Protein AF-A0A9Q0LL13-F1 (afdb_monomer_lite)

Sequence (136 aa):
MKNETEGGVIILKLASSVSDGIPFKLITSYKDTKGQEFVDSQTINFLDILEKNDENDHFQDLMARKGILLIRYVSFVHQILDKETVDEESKTKIRQFKEYFLKEMKEIGDESLDREIVMLDKFLKAFSQKNFFSNF

Radius of gyration: 19.7 Å; chains: 1; bounding box: 52×34×58 Å

Foldseek 3Di:
DDPPPPDDDDDDDDDPVVQPQDWDKDKDWDADPVRDIDIDIDIDGVVVVVVPPPPPPPDPDLVSLVVVLVVVLVVLVVVLVVDPAQDPVNLVVLVVNLVVSVVSCVVSVDPVCVVSSVVSVVVNVVNVPVVVPPPD

Structure (mmCIF, N/CA/C/O backbone):
data_AF-A0A9Q0LL13-F1
#
_entry.id   AF-A0A9Q0LL13-F1
#
loop_
_atom_site.group_PDB
_atom_site.id
_atom_site.type_symbol
_atom_site.label_atom_id
_atom_site.label_alt_id
_atom_site.label_comp_id
_atom_site.label_asym_id
_atom_site.label_entity_id
_atom_site.label_seq_id
_atom_site.pdbx_PDB_ins_code
_atom_site.Cartn_x
_atom_site.Cartn_y
_atom_site.Cartn_z
_atom_site.occupancy
_atom_site.B_iso_or_equiv
_atom_site.auth_seq_id
_atom_site.auth_comp_id
_atom_site.auth_asym_id
_atom_site.auth_atom_id
_atom_site.pdbx_PDB_model_num
ATOM 1 N N . MET A 1 1 ? 0.382 18.199 -24.192 1.00 32.62 1 MET A N 1
ATOM 2 C CA . MET A 1 1 ? -0.114 16.808 -24.257 1.00 32.62 1 MET A CA 1
ATOM 3 C C . MET A 1 1 ? 0.422 16.095 -23.031 1.00 32.62 1 MET A C 1
ATOM 5 O O . MET A 1 1 ? 1.627 16.123 -22.824 1.00 32.62 1 MET A O 1
ATOM 9 N N . LYS A 1 2 ? -0.462 15.594 -22.164 1.00 37.66 2 LYS A N 1
ATOM 10 C CA . LYS A 1 2 ? -0.094 14.848 -20.956 1.00 37.66 2 LYS A CA 1
ATOM 11 C C . LYS A 1 2 ? 0.316 13.441 -21.405 1.00 37.66 2 LYS A C 1
ATOM 13 O O . LYS A 1 2 ? -0.545 12.659 -21.786 1.00 37.66 2 LYS A O 1
ATOM 18 N N . ASN A 1 3 ? 1.618 13.163 -21.442 1.00 42.00 3 ASN A N 1
ATOM 19 C CA . ASN A 1 3 ? 2.128 11.797 -21.566 1.00 42.00 3 ASN A CA 1
ATOM 20 C C . ASN A 1 3 ? 1.956 11.129 -20.200 1.00 42.00 3 ASN A C 1
ATOM 22 O O . ASN A 1 3 ? 2.894 11.073 -19.409 1.00 42.00 3 ASN A O 1
ATOM 26 N N . GLU A 1 4 ? 0.734 10.721 -19.878 1.00 45.03 4 GLU A N 1
ATOM 27 C CA . GLU A 1 4 ? 0.503 9.844 -18.736 1.00 45.03 4 GLU A CA 1
ATOM 28 C C . GLU A 1 4 ? 0.896 8.436 -19.187 1.00 45.03 4 GLU A C 1
ATOM 30 O O . GLU A 1 4 ? 0.231 7.823 -20.017 1.00 45.03 4 GLU A O 1
ATOM 35 N N . THR A 1 5 ? 2.051 7.960 -18.725 1.00 50.97 5 THR A N 1
ATOM 36 C CA . THR A 1 5 ? 2.449 6.565 -18.910 1.00 50.97 5 THR A CA 1
ATOM 37 C C . THR A 1 5 ? 1.455 5.698 -18.140 1.00 50.97 5 THR A C 1
ATOM 39 O O . THR A 1 5 ? 1.461 5.698 -16.910 1.00 50.97 5 THR A O 1
ATOM 42 N N . GLU A 1 6 ? 0.594 4.966 -18.846 1.00 54.69 6 GLU A N 1
ATOM 43 C CA . GLU A 1 6 ? -0.245 3.922 -18.251 1.00 54.69 6 GLU A CA 1
ATOM 44 C C . GLU A 1 6 ? 0.655 2.732 -17.884 1.00 54.69 6 GLU A C 1
ATOM 46 O O . GLU A 1 6 ? 0.904 1.829 -18.680 1.00 54.69 6 GLU A O 1
ATOM 51 N N . GLY A 1 7 ? 1.242 2.790 -16.689 1.00 64.44 7 GLY A N 1
ATOM 52 C CA . GLY A 1 7 ? 2.103 1.742 -16.150 1.00 64.44 7 GLY A CA 1
ATOM 53 C C . GLY A 1 7 ? 1.322 0.740 -15.299 1.00 64.44 7 GLY A C 1
ATOM 54 O O . GLY A 1 7 ? 0.453 1.120 -14.516 1.00 64.44 7 GLY A O 1
ATOM 55 N N . GLY A 1 8 ? 1.653 -0.545 -15.422 1.00 68.06 8 GLY A N 1
ATOM 56 C CA . GLY A 1 8 ? 1.239 -1.591 -14.484 1.00 68.06 8 GLY A CA 1
ATOM 57 C C . GLY A 1 8 ? 2.350 -1.891 -13.476 1.00 68.06 8 GLY A C 1
ATOM 58 O O . GLY A 1 8 ? 3.528 -1.792 -13.808 1.00 68.06 8 GLY A O 1
ATOM 59 N N . VAL A 1 9 ? 1.990 -2.279 -12.251 1.00 75.38 9 VAL A N 1
ATOM 60 C CA . VAL A 1 9 ? 2.956 -2.698 -11.221 1.00 75.38 9 VAL A CA 1
ATOM 61 C C . VAL A 1 9 ? 2.910 -4.215 -11.079 1.00 75.38 9 VAL A C 1
ATOM 63 O O . VAL A 1 9 ? 1.845 -4.788 -10.854 1.00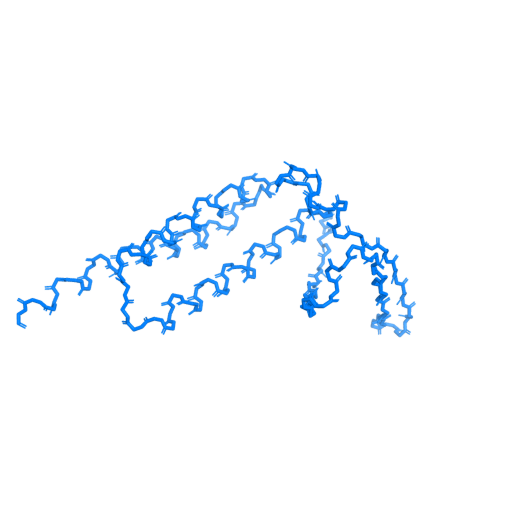 75.38 9 VAL A O 1
ATOM 66 N N . ILE A 1 10 ? 4.071 -4.865 -11.171 1.00 75.81 10 ILE A N 1
ATOM 67 C CA . ILE A 1 10 ? 4.235 -6.288 -10.855 1.00 75.81 10 ILE A CA 1
ATOM 68 C C . ILE A 1 10 ? 4.948 -6.385 -9.509 1.00 75.81 10 ILE A C 1
ATOM 70 O O . ILE A 1 10 ? 6.064 -5.895 -9.358 1.00 75.81 10 ILE A O 1
ATOM 74 N N . ILE A 1 11 ? 4.313 -7.034 -8.531 1.00 77.00 11 ILE A N 1
ATOM 75 C CA . ILE A 1 11 ? 4.932 -7.317 -7.232 1.00 77.00 11 ILE A CA 1
ATOM 76 C C . ILE A 1 11 ? 5.403 -8.760 -7.201 1.00 77.00 11 ILE A C 1
ATOM 78 O O . ILE A 1 11 ? 4.624 -9.689 -7.410 1.00 77.00 11 ILE A O 1
ATOM 82 N N . LEU A 1 12 ? 6.673 -8.938 -6.855 1.00 77.50 12 LEU A N 1
ATOM 83 C CA . LEU A 1 12 ? 7.281 -10.241 -6.635 1.00 77.50 12 LEU A CA 1
ATOM 84 C C . LEU A 1 12 ? 7.547 -10.420 -5.140 1.00 77.50 12 LEU A C 1
ATOM 86 O O . LEU A 1 12 ? 8.249 -9.621 -4.522 1.00 77.50 12 LEU A O 1
ATOM 90 N N . LYS A 1 13 ? 6.988 -11.480 -4.550 1.00 76.56 13 LYS A N 1
ATOM 91 C CA . LYS A 1 13 ? 7.293 -11.885 -3.174 1.00 76.56 13 LYS A CA 1
ATOM 92 C C . LYS A 1 13 ? 8.412 -12.920 -3.202 1.00 76.56 13 LYS A C 1
ATOM 94 O O . LYS A 1 13 ? 8.221 -14.016 -3.723 1.00 76.56 13 LYS A O 1
ATOM 99 N N . LEU A 1 14 ? 9.560 -12.578 -2.629 1.00 73.69 14 LEU A N 1
ATOM 100 C CA . LEU A 1 14 ? 10.708 -13.479 -2.536 1.00 73.69 14 LEU A CA 1
ATOM 101 C C . LEU A 1 14 ? 10.642 -14.314 -1.250 1.00 73.69 14 LEU A C 1
ATOM 103 O O . LEU A 1 14 ? 10.113 -13.869 -0.229 1.00 73.69 14 LEU A O 1
ATOM 107 N N . ALA A 1 15 ? 11.159 -15.543 -1.304 1.00 72.94 15 ALA A N 1
ATOM 108 C CA . ALA A 1 15 ? 11.293 -16.392 -0.124 1.00 72.94 15 ALA A CA 1
ATOM 109 C C . ALA A 1 15 ? 12.391 -15.850 0.807 1.00 72.94 15 ALA A C 1
ATOM 111 O O . ALA A 1 15 ? 13.411 -15.343 0.345 1.00 72.94 15 ALA A O 1
ATOM 112 N N . SER A 1 16 ? 12.201 -15.993 2.122 1.00 60.09 16 SER A N 1
ATOM 113 C CA . SER A 1 16 ? 13.105 -15.425 3.137 1.00 60.09 16 SER A CA 1
ATOM 114 C C . SER A 1 16 ? 14.535 -15.971 3.079 1.00 60.09 16 SER A C 1
ATOM 116 O O . SER A 1 16 ? 15.430 -15.341 3.616 1.00 60.09 16 SER A O 1
ATOM 118 N N . SER A 1 17 ? 14.773 -17.107 2.420 1.00 59.12 17 SER A N 1
ATOM 119 C CA . SER A 1 17 ? 16.104 -17.710 2.262 1.00 59.12 17 SER A CA 1
ATOM 120 C C . SER A 1 17 ? 17.036 -16.940 1.315 1.00 59.12 17 SER A C 1
ATOM 122 O O . SER A 1 17 ? 18.160 -17.366 1.091 1.00 59.12 17 SER A O 1
ATOM 124 N N . VAL A 1 18 ? 16.577 -15.834 0.722 1.00 56.84 18 VAL A N 1
ATOM 125 C CA . VAL A 1 18 ? 17.389 -14.937 -0.124 1.00 56.84 18 VAL A CA 1
ATOM 126 C C . VAL A 1 18 ? 18.129 -13.879 0.731 1.00 56.84 18 VAL A C 1
ATOM 128 O O . VAL A 1 18 ? 18.839 -13.034 0.200 1.00 56.84 18 VAL A O 1
ATOM 131 N N . SER A 1 19 ? 17.992 -13.913 2.065 1.00 55.06 19 SER A N 1
ATOM 132 C CA . SER A 1 19 ? 18.472 -12.871 2.989 1.00 55.06 19 SER A CA 1
ATOM 133 C C . SER A 1 19 ? 19.946 -12.945 3.410 1.00 55.06 19 SER A C 1
ATOM 135 O O . SER A 1 19 ? 20.354 -12.139 4.241 1.00 55.06 19 SER A O 1
ATOM 137 N N . ASP A 1 20 ? 20.764 -13.852 2.871 1.00 59.75 20 ASP A N 1
ATOM 138 C CA . ASP A 1 20 ? 22.152 -14.062 3.341 1.00 59.75 20 ASP A CA 1
ATOM 139 C C . ASP A 1 20 ? 23.150 -12.980 2.862 1.00 59.75 20 ASP A C 1
ATOM 141 O O . ASP A 1 20 ? 24.347 -13.224 2.733 1.00 59.75 20 ASP A O 1
ATOM 145 N N . GLY A 1 21 ? 22.668 -11.774 2.548 1.00 62.66 21 GLY A N 1
ATOM 146 C CA . GLY A 1 21 ? 23.480 -10.681 2.001 1.00 62.66 21 GLY A CA 1
ATOM 147 C C . GLY A 1 21 ? 24.048 -10.951 0.608 1.00 62.66 21 GLY A C 1
ATOM 148 O O . GLY A 1 21 ? 24.920 -10.226 0.134 1.00 62.66 21 GLY A O 1
ATOM 149 N N . ILE A 1 22 ? 23.547 -11.988 -0.066 1.00 70.50 22 ILE A N 1
ATOM 150 C CA . ILE A 1 22 ? 23.916 -12.304 -1.440 1.00 70.50 22 ILE A CA 1
ATOM 151 C C . ILE A 1 22 ? 23.093 -11.398 -2.367 1.00 70.50 22 ILE A C 1
ATOM 153 O O . ILE A 1 22 ? 21.860 -11.438 -2.313 1.00 70.50 22 ILE A O 1
ATOM 157 N N . PRO A 1 23 ? 23.733 -10.592 -3.235 1.00 76.12 23 PRO A N 1
ATOM 158 C CA . PRO A 1 23 ? 23.007 -9.793 -4.209 1.00 76.12 23 PRO A CA 1
ATOM 159 C C . PRO A 1 23 ? 22.250 -10.708 -5.176 1.00 76.12 23 PRO A C 1
ATOM 161 O O . PRO A 1 23 ? 22.801 -11.687 -5.683 1.00 76.12 23 PRO A O 1
ATOM 164 N N . PHE A 1 24 ? 20.995 -10.379 -5.471 1.00 79.25 24 PHE A N 1
ATOM 165 C CA . PHE A 1 24 ? 20.182 -11.118 -6.433 1.00 79.25 24 PHE A CA 1
ATOM 166 C C . PHE A 1 24 ? 19.948 -10.279 -7.688 1.00 79.25 24 PHE A C 1
ATOM 168 O O . PHE A 1 24 ? 19.795 -9.060 -7.633 1.00 79.25 24 PHE A O 1
ATOM 175 N N . LYS A 1 25 ? 19.936 -10.941 -8.847 1.00 84.06 25 LYS A N 1
ATOM 176 C CA . LYS A 1 25 ? 19.702 -10.306 -10.145 1.00 84.06 25 LYS A CA 1
ATOM 177 C C . LYS A 1 25 ? 18.252 -10.520 -10.558 1.00 84.06 25 LYS A C 1
ATOM 179 O O . LYS A 1 25 ? 17.849 -11.647 -10.838 1.00 84.06 25 LYS A O 1
ATOM 184 N N . LEU A 1 26 ? 17.483 -9.441 -10.614 1.00 85.00 26 LEU A N 1
ATOM 185 C CA . LEU A 1 26 ? 16.170 -9.429 -11.235 1.00 85.00 26 LEU A CA 1
ATOM 186 C C . LEU A 1 26 ? 16.345 -9.272 -12.749 1.00 85.00 26 LEU A C 1
ATOM 188 O O . LEU A 1 26 ? 17.115 -8.430 -13.211 1.00 85.00 26 LEU A O 1
ATOM 192 N N . ILE A 1 27 ? 15.657 -10.108 -13.521 1.00 88.38 27 ILE A N 1
ATOM 193 C CA . ILE A 1 27 ? 15.599 -10.022 -14.982 1.00 88.38 27 ILE A CA 1
ATOM 194 C C . ILE A 1 27 ? 14.122 -10.030 -15.351 1.00 88.38 27 ILE A C 1
ATOM 196 O O . ILE A 1 27 ? 13.393 -10.939 -14.952 1.00 88.38 27 ILE A O 1
ATOM 200 N N . THR A 1 28 ? 13.682 -9.027 -16.098 1.00 85.75 28 THR A N 1
ATOM 201 C CA . THR A 1 28 ? 12.329 -8.967 -16.647 1.00 85.75 28 THR A CA 1
ATOM 202 C C . THR A 1 28 ? 12.404 -9.057 -18.164 1.00 85.75 28 THR A C 1
ATOM 204 O O . THR A 1 28 ? 13.301 -8.493 -18.784 1.00 85.75 28 THR A O 1
ATOM 207 N N . SER A 1 29 ? 11.480 -9.801 -18.768 1.00 90.94 29 SER A N 1
ATOM 208 C CA . SER A 1 29 ? 11.347 -9.895 -20.222 1.00 90.94 29 SER A CA 1
ATOM 209 C C . SER A 1 29 ? 9.877 -9.851 -20.605 1.00 90.94 29 SER A C 1
ATOM 211 O O . SER A 1 29 ? 9.086 -10.619 -20.053 1.00 90.94 29 SER A O 1
ATOM 213 N N . TYR A 1 30 ? 9.502 -8.986 -21.541 1.00 86.69 30 TYR A N 1
ATOM 214 C CA . TYR A 1 30 ? 8.114 -8.838 -21.979 1.00 86.69 30 TYR A CA 1
ATOM 215 C C . TYR A 1 30 ? 8.019 -8.515 -23.471 1.00 86.69 30 TYR A C 1
ATOM 217 O O . TYR A 1 30 ? 8.989 -8.086 -24.091 1.00 86.69 30 TYR A O 1
ATOM 225 N N . LYS A 1 31 ? 6.837 -8.754 -24.050 1.00 92.06 31 LYS A N 1
ATOM 226 C CA . LYS A 1 31 ? 6.499 -8.388 -25.430 1.00 92.06 31 LYS A CA 1
ATOM 227 C C . LYS A 1 31 ? 5.491 -7.258 -25.425 1.00 92.06 31 LYS A C 1
ATOM 229 O O . LYS A 1 31 ? 4.526 -7.315 -24.665 1.00 92.06 31 LYS A O 1
ATOM 234 N N . ASP A 1 32 ? 5.695 -6.266 -26.279 1.00 88.81 32 ASP A N 1
ATOM 235 C CA . ASP A 1 32 ? 4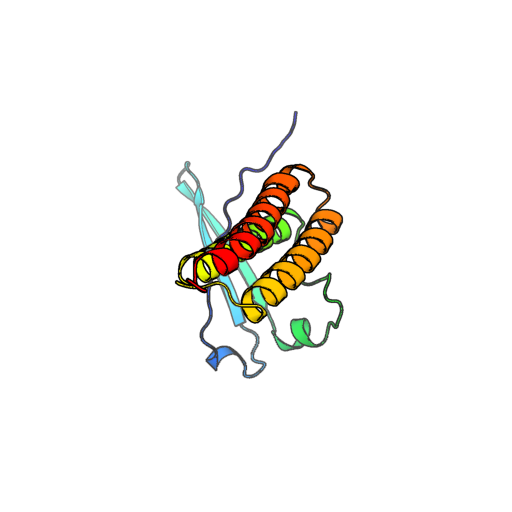.667 -5.262 -26.526 1.00 88.81 32 ASP A CA 1
ATOM 236 C C . ASP A 1 32 ? 3.551 -5.802 -27.441 1.00 88.81 32 ASP A C 1
ATOM 238 O O . ASP A 1 32 ? 3.581 -6.937 -27.929 1.00 88.81 32 ASP A O 1
ATOM 242 N N . THR A 1 33 ? 2.548 -4.965 -27.704 1.00 87.50 33 THR A N 1
ATOM 243 C CA . THR A 1 33 ? 1.415 -5.300 -28.581 1.00 87.50 33 THR A CA 1
ATOM 244 C C . THR A 1 33 ? 1.807 -5.503 -30.046 1.00 87.50 33 THR A C 1
ATOM 246 O O . THR A 1 33 ? 1.021 -6.054 -30.815 1.00 87.50 33 THR A O 1
ATOM 249 N N . LYS A 1 34 ? 3.015 -5.087 -30.444 1.00 93.31 34 LYS A N 1
ATOM 250 C CA . LYS A 1 34 ? 3.591 -5.290 -31.780 1.00 93.31 34 LYS A CA 1
ATOM 251 C C . LYS A 1 34 ? 4.475 -6.540 -31.840 1.00 93.31 34 LYS A C 1
ATOM 253 O O . LYS A 1 34 ? 5.021 -6.843 -32.898 1.00 93.31 34 LYS A O 1
ATOM 258 N N . GLY A 1 35 ? 4.601 -7.274 -30.732 1.00 91.31 35 GLY A N 1
ATOM 259 C CA . GLY A 1 35 ? 5.437 -8.464 -30.616 1.00 91.31 35 GLY A CA 1
ATOM 260 C C . GLY A 1 35 ? 6.926 -8.167 -30.429 1.00 91.31 35 GLY A C 1
ATOM 261 O O . GLY A 1 35 ? 7.724 -9.102 -30.490 1.00 91.31 35 GLY A O 1
ATOM 262 N N . GLN A 1 36 ? 7.312 -6.907 -30.200 1.00 92.06 36 GLN A N 1
ATOM 263 C CA . GLN A 1 36 ? 8.690 -6.532 -29.905 1.00 92.06 36 GLN A CA 1
ATOM 264 C C . GLN A 1 36 ? 9.061 -6.983 -28.491 1.00 92.06 36 GLN A C 1
ATOM 266 O O . GLN A 1 36 ? 8.342 -6.696 -27.535 1.00 92.06 36 GLN A O 1
ATOM 271 N N . GLU A 1 37 ? 10.186 -7.687 -28.363 1.00 93.44 37 GLU A N 1
ATOM 272 C CA . GLU A 1 37 ? 10.724 -8.132 -27.077 1.00 93.44 37 GLU A CA 1
ATOM 273 C C . GLU A 1 37 ? 11.556 -7.037 -26.406 1.00 93.44 37 GLU A C 1
ATOM 275 O O . GLU A 1 37 ? 12.391 -6.387 -27.037 1.00 93.44 37 GLU A O 1
ATOM 280 N N . PHE A 1 38 ? 11.351 -6.893 -25.102 1.00 90.06 38 PHE A N 1
ATOM 281 C CA . PHE A 1 38 ? 12.109 -6.028 -24.212 1.00 90.06 38 PHE A 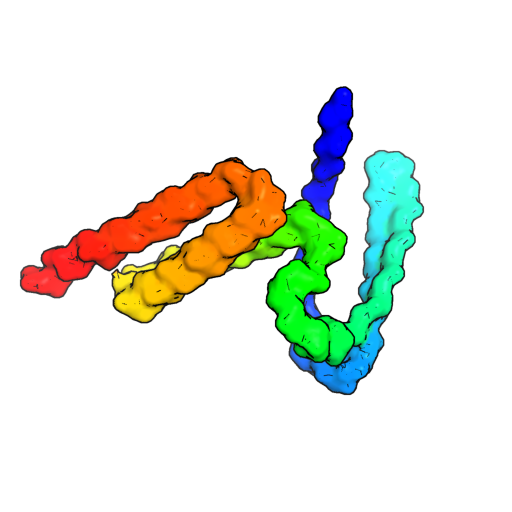CA 1
ATOM 282 C C . PHE A 1 38 ? 12.660 -6.863 -23.067 1.00 90.06 38 PHE A C 1
ATOM 284 O O . PHE A 1 38 ? 11.980 -7.760 -22.564 1.00 90.06 38 PHE A O 1
ATOM 291 N N . VAL A 1 39 ? 13.889 -6.558 -22.656 1.00 91.94 39 VAL A N 1
ATOM 292 C CA . VAL A 1 39 ? 14.549 -7.188 -21.513 1.00 91.94 39 VAL A CA 1
ATOM 293 C C . VAL A 1 39 ? 15.188 -6.099 -20.668 1.00 91.94 39 VAL A C 1
ATOM 295 O O . VAL A 1 39 ? 15.881 -5.237 -21.204 1.00 91.94 39 VAL A O 1
ATOM 298 N N . ASP A 1 40 ? 14.976 -6.171 -19.361 1.00 88.50 40 ASP A N 1
ATOM 299 C CA . ASP A 1 40 ? 15.638 -5.318 -18.381 1.00 88.50 40 ASP A CA 1
ATOM 300 C C . ASP A 1 40 ? 16.213 -6.163 -17.242 1.00 88.50 40 ASP A C 1
ATOM 302 O O . ASP A 1 40 ? 15.721 -7.257 -16.943 1.00 88.50 40 ASP A O 1
ATOM 306 N N . SER A 1 41 ? 17.286 -5.684 -16.617 1.00 88.75 41 SER A N 1
ATOM 307 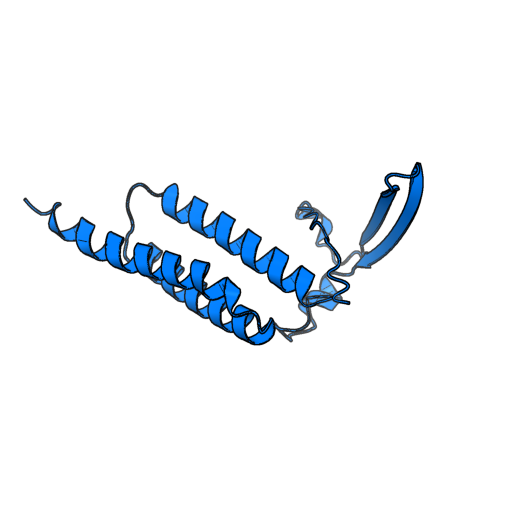C CA . SER A 1 41 ? 17.887 -6.385 -15.494 1.00 88.75 41 SER A CA 1
ATOM 308 C C . SER A 1 41 ? 18.542 -5.460 -14.485 1.00 88.75 41 SER A C 1
ATOM 310 O O . SER A 1 41 ? 19.323 -4.579 -14.834 1.00 88.75 41 SER A O 1
ATOM 312 N N . GLN A 1 42 ? 18.301 -5.761 -13.211 1.00 85.62 42 GLN A N 1
ATOM 313 C CA . GLN A 1 42 ? 18.839 -5.029 -12.079 1.00 85.62 42 GLN A CA 1
ATOM 314 C C . GLN A 1 42 ? 19.412 -6.000 -11.048 1.00 85.62 42 GLN A C 1
ATOM 316 O O . GLN A 1 42 ? 18.785 -7.004 -10.712 1.00 85.62 42 GLN A O 1
ATOM 321 N N . THR A 1 43 ? 20.599 -5.701 -10.526 1.00 84.25 43 THR A N 1
ATOM 322 C CA . THR A 1 43 ? 21.168 -6.415 -9.377 1.00 84.25 43 THR A CA 1
ATOM 323 C C . THR A 1 43 ? 20.845 -5.638 -8.111 1.00 84.25 43 THR A C 1
ATOM 325 O O . THR A 1 43 ? 21.111 -4.441 -8.040 1.00 84.25 43 THR A O 1
ATOM 328 N N . ILE A 1 44 ? 20.274 -6.318 -7.122 1.00 78.44 44 ILE A N 1
ATOM 329 C CA . ILE A 1 44 ? 19.815 -5.729 -5.869 1.00 78.44 44 ILE A CA 1
ATOM 330 C C . ILE A 1 44 ? 20.537 -6.419 -4.714 1.00 78.44 44 ILE A C 1
ATOM 332 O O . ILE A 1 44 ? 20.564 -7.647 -4.632 1.00 78.44 44 ILE A O 1
ATOM 336 N N . ASN A 1 45 ? 21.102 -5.623 -3.810 1.00 76.56 45 ASN A N 1
ATOM 337 C CA . ASN A 1 45 ? 21.664 -6.088 -2.550 1.00 76.56 45 ASN A CA 1
ATOM 338 C C . ASN A 1 45 ? 20.798 -5.572 -1.395 1.00 76.56 45 ASN A C 1
ATOM 340 O O . ASN A 1 45 ? 20.618 -4.366 -1.241 1.00 76.56 45 ASN A O 1
ATOM 344 N N . PHE A 1 46 ? 20.252 -6.483 -0.587 1.00 72.19 46 PHE A N 1
ATOM 345 C CA . PHE A 1 46 ? 19.406 -6.105 0.544 1.00 72.19 46 PHE A CA 1
ATOM 346 C C . PHE A 1 46 ? 20.179 -5.379 1.650 1.00 72.19 46 PHE A C 1
ATOM 348 O O . PHE A 1 46 ? 19.588 -4.516 2.291 1.00 72.19 46 PHE A O 1
ATOM 355 N N . LEU A 1 47 ? 21.472 -5.669 1.856 1.00 68.88 47 LEU A N 1
ATOM 356 C CA . LEU A 1 47 ? 22.274 -4.934 2.844 1.00 68.88 47 LEU A CA 1
ATOM 357 C C . LEU A 1 47 ? 22.365 -3.452 2.473 1.00 68.88 47 LEU A C 1
ATOM 359 O O . LEU A 1 47 ? 22.079 -2.601 3.306 1.00 68.88 47 LEU A O 1
ATOM 363 N N . ASP A 1 48 ? 22.621 -3.148 1.200 1.00 66.81 48 ASP A N 1
ATOM 364 C CA . ASP A 1 48 ? 22.710 -1.766 0.711 1.00 66.81 48 ASP A CA 1
ATOM 365 C C . ASP A 1 48 ? 21.381 -1.002 0.861 1.00 66.81 48 ASP A C 1
ATOM 367 O O . ASP A 1 48 ? 21.375 0.225 0.952 1.00 66.81 48 ASP A O 1
ATOM 371 N N . ILE A 1 49 ? 20.247 -1.713 0.873 1.00 64.19 49 ILE A N 1
ATOM 372 C CA . ILE A 1 49 ? 18.919 -1.133 1.118 1.00 64.19 49 ILE A CA 1
ATOM 373 C C . ILE A 1 49 ? 18.704 -0.897 2.617 1.00 64.19 49 ILE A C 1
ATOM 375 O O . ILE A 1 49 ? 18.174 0.143 2.988 1.00 64.19 49 ILE A O 1
ATOM 379 N N . LEU A 1 50 ? 19.110 -1.836 3.476 1.00 62.38 50 LEU A N 1
ATOM 380 C CA . LEU A 1 50 ? 18.907 -1.758 4.928 1.00 62.38 50 LEU A CA 1
ATOM 381 C C . LEU A 1 50 ? 19.865 -0.775 5.621 1.00 62.38 50 LEU A C 1
ATOM 383 O O . LEU A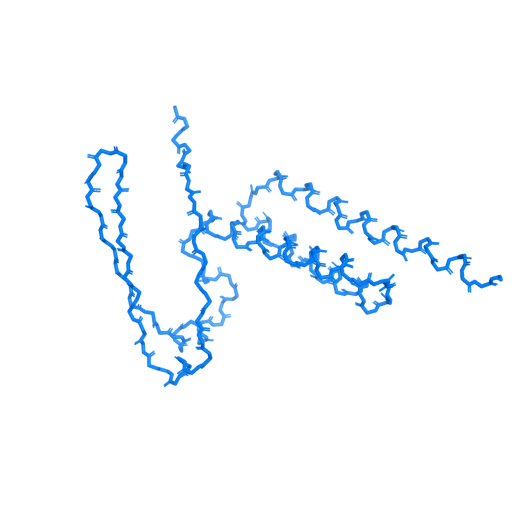 1 50 ? 19.499 -0.172 6.625 1.00 62.38 50 LEU A O 1
ATOM 387 N N . GLU A 1 51 ? 21.085 -0.606 5.106 1.00 61.44 51 GLU A N 1
ATOM 388 C CA . GLU A 1 51 ? 22.094 0.306 5.666 1.00 61.44 51 GLU A CA 1
ATOM 389 C C . GLU A 1 51 ? 21.816 1.779 5.329 1.00 61.44 51 GLU A C 1
ATOM 391 O O . GLU A 1 51 ? 22.198 2.687 6.078 1.00 61.44 51 GLU A O 1
ATOM 396 N N . LYS A 1 52 ? 21.091 2.028 4.233 1.00 58.78 52 LYS A N 1
ATOM 397 C CA . LYS A 1 52 ? 20.538 3.342 3.904 1.00 58.78 52 LYS A CA 1
ATOM 398 C C . LYS A 1 52 ? 19.341 3.610 4.816 1.00 58.78 52 LYS A C 1
ATOM 400 O O . LYS A 1 52 ? 18.197 3.410 4.432 1.00 58.78 52 LYS A O 1
ATOM 405 N N . ASN A 1 53 ? 19.623 4.078 6.031 1.00 49.06 53 ASN A N 1
ATOM 406 C CA . ASN A 1 53 ? 18.660 4.502 7.061 1.00 49.06 53 ASN A CA 1
ATOM 407 C C . ASN A 1 53 ? 17.770 5.704 6.657 1.00 49.06 53 ASN A C 1
ATOM 409 O O . ASN A 1 53 ? 17.290 6.435 7.521 1.00 49.06 53 ASN A O 1
ATOM 413 N N . ASP A 1 54 ? 17.563 5.947 5.365 1.00 54.66 54 ASP A N 1
ATOM 414 C CA . ASP A 1 54 ? 16.640 6.963 4.888 1.00 54.66 54 ASP A CA 1
ATOM 415 C C . ASP A 1 54 ? 15.337 6.267 4.492 1.00 54.66 54 ASP A C 1
ATOM 417 O O . ASP A 1 54 ? 15.211 5.714 3.399 1.00 54.66 54 ASP A O 1
ATOM 421 N N . GLU A 1 55 ? 14.359 6.275 5.405 1.00 54.84 55 GLU A N 1
ATOM 422 C CA . GLU A 1 55 ? 13.019 5.699 5.200 1.00 54.84 55 GLU A CA 1
ATOM 423 C C . GLU A 1 55 ? 12.331 6.193 3.909 1.00 54.84 55 GLU A C 1
ATOM 425 O O . GLU A 1 55 ? 11.323 5.623 3.487 1.00 54.84 55 GLU A O 1
ATOM 430 N N . ASN A 1 56 ? 12.845 7.262 3.293 1.00 52.75 56 ASN A N 1
ATOM 431 C CA . ASN A 1 56 ? 12.280 7.899 2.113 1.00 52.75 56 ASN A CA 1
ATOM 432 C C . ASN A 1 56 ? 12.919 7.482 0.773 1.00 52.75 56 ASN A C 1
ATOM 434 O O . ASN A 1 56 ? 12.331 7.800 -0.259 1.00 52.75 56 ASN A O 1
ATOM 438 N N . ASP A 1 57 ? 14.053 6.765 0.749 1.00 57.81 57 ASP A N 1
ATOM 439 C CA . ASP A 1 57 ? 14.870 6.591 -0.476 1.00 57.81 57 ASP A CA 1
ATOM 440 C C . ASP A 1 57 ? 14.825 5.174 -1.093 1.00 57.81 57 ASP A C 1
ATOM 442 O O . ASP A 1 57 ? 15.671 4.776 -1.892 1.00 57.81 57 ASP A O 1
ATOM 446 N N . HIS A 1 58 ? 13.832 4.358 -0.728 1.00 66.94 58 HIS A N 1
ATOM 447 C CA . HIS A 1 58 ? 13.689 2.997 -1.276 1.00 66.94 58 HIS A CA 1
ATOM 448 C C . HIS A 1 58 ? 12.894 2.925 -2.588 1.00 66.94 58 HIS A C 1
ATOM 450 O O . HIS A 1 58 ? 12.769 1.847 -3.173 1.00 66.94 58 HIS A O 1
ATOM 456 N N . PHE A 1 59 ? 12.317 4.037 -3.044 1.00 70.56 59 PHE A N 1
ATOM 457 C CA . PHE A 1 59 ? 11.460 4.061 -4.225 1.00 70.56 59 PHE A CA 1
ATOM 458 C C . PHE A 1 59 ? 12.202 4.646 -5.421 1.00 70.56 59 PHE A C 1
ATOM 460 O O . PHE A 1 59 ? 12.692 5.767 -5.367 1.00 70.56 59 PHE A O 1
ATOM 467 N N . GLN A 1 60 ? 12.228 3.898 -6.526 1.00 66.75 60 GLN A N 1
ATOM 468 C CA . GLN A 1 60 ? 12.841 4.351 -7.776 1.00 66.75 60 GLN A CA 1
ATOM 469 C C . GLN A 1 60 ? 12.118 5.570 -8.374 1.00 66.75 60 GLN A C 1
ATOM 471 O O . GLN A 1 60 ? 12.762 6.433 -8.967 1.00 66.75 60 GLN A O 1
ATOM 476 N N . ASP A 1 61 ? 10.792 5.645 -8.222 1.00 80.06 61 ASP A N 1
ATOM 477 C CA . ASP A 1 61 ? 9.979 6.772 -8.674 1.00 80.06 61 ASP A CA 1
ATOM 478 C C . ASP A 1 61 ? 8.674 6.924 -7.859 1.00 80.06 61 ASP A C 1
ATOM 480 O O . ASP A 1 61 ? 8.256 6.028 -7.113 1.00 80.06 61 ASP A O 1
ATOM 484 N N . LEU A 1 62 ? 8.016 8.082 -8.008 1.00 85.81 62 LEU A N 1
ATOM 485 C CA . LEU A 1 62 ? 6.776 8.422 -7.297 1.00 85.81 62 LEU A CA 1
ATOM 486 C C . LEU A 1 62 ? 5.586 7.528 -7.682 1.00 85.81 62 LEU A C 1
ATOM 488 O O . LEU A 1 62 ? 4.692 7.315 -6.863 1.00 85.81 62 LEU A O 1
ATOM 492 N N . MET A 1 63 ? 5.548 6.998 -8.908 1.00 81.69 63 MET A N 1
ATOM 493 C CA . MET A 1 63 ? 4.455 6.139 -9.373 1.00 81.69 63 MET A CA 1
ATOM 494 C C . MET A 1 63 ? 4.566 4.735 -8.773 1.00 81.69 63 MET A C 1
ATOM 496 O O . MET A 1 63 ? 3.561 4.182 -8.326 1.00 81.69 63 MET A O 1
ATOM 500 N N . ALA A 1 64 ? 5.778 4.190 -8.671 1.00 82.00 64 ALA A N 1
ATOM 501 C CA . ALA A 1 64 ? 6.074 2.965 -7.945 1.00 82.00 64 ALA A CA 1
ATOM 502 C C . ALA A 1 64 ? 5.734 3.121 -6.456 1.00 82.00 64 ALA A C 1
ATOM 504 O O . ALA A 1 64 ? 5.068 2.254 -5.884 1.00 82.00 64 ALA A O 1
ATOM 505 N N . ARG A 1 65 ? 6.097 4.261 -5.845 1.00 87.06 65 ARG A N 1
ATOM 506 C CA . ARG A 1 65 ? 5.721 4.602 -4.461 1.00 87.06 65 ARG A CA 1
ATOM 507 C C . ARG A 1 65 ? 4.204 4.616 -4.269 1.00 87.06 65 ARG A C 1
ATOM 509 O O . ARG A 1 65 ? 3.694 3.935 -3.379 1.00 87.06 65 ARG A O 1
ATOM 516 N N . LYS A 1 66 ? 3.470 5.297 -5.157 1.00 89.06 66 LYS A N 1
ATOM 517 C CA . LYS A 1 66 ? 1.998 5.325 -5.160 1.00 89.06 66 LYS A CA 1
ATOM 518 C C . LYS A 1 66 ? 1.389 3.933 -5.331 1.00 89.06 66 LYS A C 1
ATOM 520 O O . LYS A 1 66 ? 0.482 3.565 -4.586 1.00 89.06 66 LYS A O 1
ATOM 525 N N . GLY A 1 67 ? 1.886 3.147 -6.283 1.00 87.62 67 GLY A N 1
ATOM 526 C CA . GLY A 1 67 ? 1.409 1.787 -6.525 1.00 87.62 67 GLY A CA 1
ATOM 527 C C . GLY A 1 67 ? 1.574 0.893 -5.296 1.00 87.62 67 GLY A C 1
ATOM 528 O O . GLY A 1 67 ? 0.628 0.224 -4.879 1.00 87.62 67 GLY A O 1
ATOM 529 N N . ILE A 1 68 ? 2.746 0.940 -4.656 1.00 88.25 68 ILE A N 1
ATOM 530 C CA . ILE A 1 68 ? 3.021 0.192 -3.423 1.00 88.25 68 ILE A CA 1
ATOM 531 C C . ILE A 1 68 ? 2.113 0.661 -2.279 1.00 88.25 68 ILE A C 1
ATOM 533 O O . ILE A 1 68 ? 1.566 -0.179 -1.559 1.00 88.25 68 ILE A O 1
ATOM 537 N N . LEU A 1 69 ? 1.908 1.972 -2.125 1.00 91.69 69 LEU A N 1
ATOM 538 C CA . LEU A 1 69 ? 1.020 2.533 -1.107 1.00 91.69 69 LEU A CA 1
ATOM 539 C C . LEU A 1 69 ? -0.422 2.021 -1.255 1.00 91.69 69 LEU A C 1
ATOM 541 O O . LEU A 1 69 ? -1.011 1.550 -0.280 1.00 91.69 69 LEU A O 1
ATOM 545 N N . LEU A 1 70 ? -0.972 2.052 -2.473 1.00 92.81 70 LEU A N 1
ATOM 546 C CA . LEU A 1 70 ? -2.329 1.572 -2.756 1.00 92.81 70 LEU A CA 1
ATOM 547 C C . LEU A 1 70 ? -2.479 0.070 -2.490 1.00 92.81 70 LEU A C 1
ATOM 549 O O . LEU A 1 70 ? -3.484 -0.370 -1.932 1.00 92.81 70 LEU A O 1
ATOM 553 N N . ILE A 1 71 ? -1.463 -0.727 -2.817 1.00 90.75 71 ILE A N 1
ATOM 554 C CA . ILE A 1 71 ? -1.478 -2.173 -2.560 1.00 90.75 71 ILE A CA 1
ATOM 555 C C . ILE A 1 71 ? -1.425 -2.469 -1.059 1.00 90.75 71 ILE A C 1
ATOM 557 O O . ILE A 1 71 ? -2.144 -3.350 -0.571 1.00 90.75 71 ILE A O 1
ATOM 561 N N . ARG A 1 72 ? -0.613 -1.718 -0.305 1.00 91.38 72 ARG A N 1
ATOM 562 C CA . ARG A 1 72 ? -0.587 -1.795 1.162 1.00 91.38 72 ARG A CA 1
ATOM 563 C C . ARG A 1 72 ? -1.940 -1.416 1.753 1.00 91.38 72 ARG A C 1
ATOM 565 O O . ARG A 1 72 ? -2.411 -2.117 2.641 1.00 91.38 72 ARG A O 1
ATOM 572 N N . TYR A 1 73 ? -2.588 -0.378 1.224 1.00 94.50 73 TYR A N 1
ATOM 573 C CA . TYR A 1 73 ? -3.936 0.013 1.634 1.00 94.50 73 TYR A CA 1
ATOM 574 C C . TYR A 1 73 ? -4.951 -1.104 1.399 1.00 94.50 73 TYR A C 1
ATOM 576 O O . TYR A 1 73 ? -5.618 -1.509 2.344 1.00 94.50 73 TYR A O 1
ATOM 584 N N . VAL A 1 74 ? -5.022 -1.670 0.191 1.00 93.00 74 VAL A N 1
ATOM 585 C CA . VAL A 1 74 ? -5.949 -2.776 -0.109 1.00 93.00 74 VAL A CA 1
ATOM 586 C C . VAL A 1 74 ? -5.696 -3.974 0.809 1.00 93.00 74 VAL A C 1
ATOM 588 O O . VAL A 1 74 ? -6.633 -4.536 1.371 1.00 93.00 74 VAL A O 1
ATOM 591 N N . SER A 1 75 ? -4.428 -4.338 1.017 1.00 90.38 75 SER A N 1
ATOM 592 C CA . SER A 1 75 ? -4.053 -5.434 1.919 1.00 90.38 75 SER A CA 1
ATOM 593 C C . SER A 1 75 ? -4.491 -5.165 3.360 1.00 90.38 75 SER A C 1
ATOM 595 O O . SER A 1 75 ? -5.012 -6.054 4.029 1.00 90.38 75 SER A O 1
ATOM 597 N N . PHE A 1 76 ? -4.313 -3.931 3.831 1.00 92.25 76 PHE A N 1
ATOM 598 C CA . PHE A 1 76 ? -4.715 -3.512 5.167 1.00 92.25 76 PHE A CA 1
ATOM 599 C C . PHE A 1 76 ? -6.239 -3.499 5.334 1.00 92.25 76 PHE A C 1
ATOM 601 O O . PHE A 1 76 ? -6.756 -3.971 6.343 1.00 92.25 76 PHE A O 1
ATOM 608 N N . VAL A 1 77 ? -6.973 -3.028 4.324 1.00 90.94 77 VAL A N 1
ATOM 609 C CA . VAL A 1 77 ? -8.439 -3.072 4.300 1.00 90.94 77 VAL A CA 1
ATOM 610 C C . VAL A 1 77 ? -8.944 -4.510 4.384 1.00 90.94 77 VAL A C 1
ATOM 612 O O . VAL A 1 77 ? -9.817 -4.775 5.206 1.00 90.94 77 VAL A O 1
ATOM 615 N N . HIS A 1 78 ? -8.385 -5.443 3.605 1.00 90.44 78 HIS A N 1
ATOM 616 C CA . HIS A 1 78 ? -8.749 -6.860 3.716 1.00 90.44 78 HIS A CA 1
ATOM 617 C C . HIS A 1 78 ? -8.508 -7.388 5.133 1.00 90.44 78 HIS A C 1
ATOM 619 O O . HIS A 1 78 ? -9.422 -7.942 5.730 1.00 90.44 78 HIS A O 1
ATOM 625 N N . GLN A 1 79 ? -7.346 -7.105 5.731 1.00 88.44 79 GLN A N 1
ATOM 626 C CA . GLN A 1 79 ? -7.058 -7.515 7.111 1.00 88.44 79 GLN A CA 1
ATOM 627 C C . GLN A 1 79 ? -8.051 -6.955 8.139 1.00 88.44 79 GLN A C 1
ATOM 629 O O . GLN A 1 79 ? -8.317 -7.611 9.141 1.00 88.44 79 GLN A O 1
ATOM 634 N N . ILE A 1 80 ? -8.579 -5.745 7.932 1.00 87.62 80 ILE A N 1
ATOM 635 C CA . ILE A 1 80 ? -9.619 -5.175 8.800 1.00 87.62 80 ILE A CA 1
ATOM 636 C C . ILE A 1 80 ? -10.954 -5.880 8.576 1.00 87.62 80 ILE A C 1
ATOM 638 O O . ILE A 1 80 ? -11.645 -6.178 9.543 1.00 87.62 80 ILE A O 1
ATOM 642 N N . LEU A 1 81 ? -11.334 -6.101 7.317 1.00 85.81 81 LEU A N 1
ATOM 643 C CA . LEU A 1 81 ? -12.624 -6.691 6.957 1.00 85.81 81 LEU A CA 1
ATOM 644 C C . LEU A 1 81 ? -12.720 -8.170 7.338 1.00 85.81 81 LEU A C 1
ATOM 646 O O . LEU A 1 81 ? -13.802 -8.625 7.698 1.00 85.81 81 LEU A O 1
ATOM 650 N N . ASP A 1 82 ? -11.599 -8.889 7.311 1.00 86.19 82 ASP A N 1
ATOM 651 C CA . ASP A 1 82 ? -11.512 -10.286 7.740 1.00 86.19 82 ASP A CA 1
ATOM 652 C C . ASP A 1 82 ? -11.671 -10.440 9.262 1.00 86.19 82 ASP A C 1
ATOM 654 O O . ASP A 1 82 ? -11.928 -11.538 9.758 1.00 86.19 82 ASP A O 1
ATOM 658 N N . LYS A 1 83 ? -11.536 -9.353 10.033 1.00 78.75 83 LYS A N 1
ATOM 659 C CA . LYS A 1 83 ? -11.785 -9.380 11.474 1.00 78.75 83 LYS A CA 1
ATOM 660 C C . LYS A 1 83 ? -13.277 -9.256 11.771 1.00 78.75 83 LYS A C 1
ATOM 662 O O . LYS A 1 83 ? -13.915 -8.253 11.458 1.00 78.75 83 LYS A O 1
ATOM 667 N N . GLU A 1 84 ? -13.813 -10.240 12.492 1.00 66.69 84 GLU A N 1
ATOM 668 C CA . GLU A 1 84 ? -15.207 -10.236 12.960 1.00 66.69 84 GLU A CA 1
ATOM 669 C C . GLU A 1 84 ? -15.502 -9.091 13.948 1.00 66.69 84 GLU A C 1
ATOM 671 O O . GLU A 1 84 ? -16.611 -8.541 13.976 1.00 66.69 84 GLU A O 1
ATOM 676 N N . THR A 1 85 ? -14.500 -8.697 14.743 1.00 68.81 85 THR A N 1
ATOM 677 C CA . THR A 1 85 ? -14.580 -7.599 15.711 1.00 68.81 85 THR A CA 1
ATOM 678 C C . THR A 1 85 ? -13.375 -6.668 15.596 1.00 68.81 85 THR A C 1
ATOM 680 O O . THR A 1 85 ? -12.247 -7.084 15.333 1.00 68.81 85 THR A O 1
ATOM 683 N N . VAL A 1 86 ? -13.625 -5.372 15.788 1.00 69.44 86 VAL A N 1
ATOM 684 C CA . VAL A 1 86 ? -12.584 -4.341 15.789 1.00 69.44 86 VAL A CA 1
ATOM 685 C C . VAL A 1 86 ? -12.387 -3.872 17.219 1.00 69.44 86 VAL A C 1
ATOM 687 O O . VAL A 1 86 ? -13.151 -3.063 17.744 1.00 69.44 86 VAL A O 1
ATOM 690 N N . ASP A 1 87 ? -11.352 -4.418 17.839 1.00 82.44 87 ASP A N 1
ATOM 691 C CA . ASP A 1 87 ? -10.865 -4.027 19.154 1.00 82.44 87 ASP A CA 1
ATOM 692 C C . ASP A 1 87 ? -10.057 -2.714 19.112 1.00 82.44 87 ASP A C 1
ATOM 694 O O . ASP A 1 87 ? -9.787 -2.126 18.057 1.00 82.44 87 ASP A O 1
ATOM 698 N N . GLU A 1 88 ? -9.663 -2.227 20.289 1.00 84.50 88 GLU A N 1
ATOM 699 C CA . GLU A 1 88 ? -8.827 -1.027 20.408 1.00 84.50 88 GLU A CA 1
ATOM 700 C C . GLU A 1 88 ? -7.442 -1.201 19.764 1.00 84.50 88 GLU A C 1
ATOM 702 O O . GLU A 1 88 ? -6.870 -0.231 19.256 1.00 84.50 88 GLU A O 1
ATOM 707 N N . GLU A 1 89 ? -6.923 -2.430 19.700 1.00 85.94 89 GLU A N 1
ATOM 708 C CA . GLU A 1 89 ? -5.692 -2.736 18.968 1.00 85.94 89 GLU A CA 1
ATOM 709 C C . GLU A 1 89 ? -5.868 -2.448 17.470 1.00 85.94 89 GLU A C 1
ATOM 711 O O . GLU A 1 89 ? -5.051 -1.764 16.852 1.00 85.94 89 GLU A O 1
ATOM 716 N N . SER A 1 90 ? -6.974 -2.896 16.883 1.00 84.94 90 SER A N 1
ATOM 717 C CA . SER A 1 90 ? -7.296 -2.671 15.475 1.00 84.94 90 SER A CA 1
ATOM 718 C C . SER A 1 90 ? -7.515 -1.188 15.180 1.00 84.94 90 SER A C 1
ATOM 72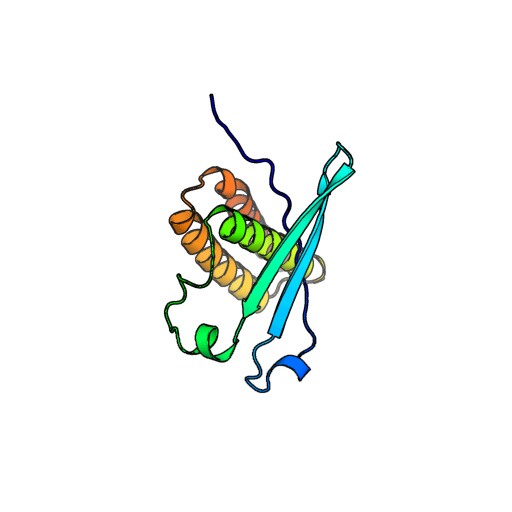0 O O . SER A 1 90 ? -7.003 -0.686 14.181 1.00 84.94 90 SER A O 1
ATOM 722 N N . LYS A 1 91 ? -8.178 -0.443 16.076 1.00 88.31 91 LYS A N 1
ATOM 723 C CA . LYS A 1 91 ? -8.286 1.024 15.951 1.00 88.31 91 LYS A CA 1
ATOM 724 C C . LYS A 1 91 ? -6.918 1.699 15.992 1.00 88.31 91 LYS A C 1
ATOM 726 O O . LYS A 1 91 ? -6.677 2.634 15.232 1.00 88.31 91 LYS A O 1
ATOM 731 N N . THR A 1 92 ? -6.020 1.227 16.853 1.00 90.69 92 THR A N 1
ATOM 732 C CA . THR A 1 92 ? -4.647 1.739 16.941 1.00 90.69 92 THR A CA 1
ATOM 733 C C . THR A 1 92 ? -3.885 1.485 15.644 1.00 90.69 92 THR A C 1
ATOM 735 O O . THR A 1 92 ? -3.325 2.425 15.083 1.00 90.69 92 THR A O 1
ATOM 738 N N . LYS A 1 93 ? -3.964 0.268 15.094 1.00 90.75 93 LYS A N 1
ATOM 739 C CA . LYS A 1 93 ? -3.363 -0.068 13.794 1.00 90.75 93 LYS A CA 1
ATOM 740 C C . LYS A 1 93 ? -3.930 0.782 12.658 1.00 90.75 93 LYS A C 1
ATOM 742 O O . LYS A 1 93 ? -3.169 1.243 11.817 1.00 90.75 93 LYS A O 1
ATOM 747 N N . ILE A 1 94 ? -5.242 1.045 12.647 1.00 91.75 94 ILE A N 1
ATOM 748 C CA . ILE A 1 94 ? -5.868 1.916 11.637 1.00 91.75 94 ILE A CA 1
ATOM 749 C C . ILE A 1 94 ? -5.327 3.344 11.731 1.00 91.75 94 ILE A C 1
ATOM 751 O O . ILE A 1 94 ? -5.018 3.936 10.700 1.00 91.75 94 ILE A O 1
ATOM 755 N N . ARG A 1 95 ? -5.170 3.895 12.942 1.00 93.44 95 ARG A N 1
ATOM 756 C CA . ARG A 1 95 ? -4.591 5.237 13.134 1.00 93.44 95 ARG A CA 1
ATOM 757 C C . ARG A 1 95 ? -3.139 5.300 12.661 1.00 93.44 95 ARG A C 1
ATOM 759 O O . ARG A 1 95 ? -2.814 6.178 11.872 1.00 93.44 95 ARG A O 1
ATOM 766 N N . GLN A 1 96 ? -2.314 4.335 13.063 1.00 92.38 96 GLN A N 1
ATOM 767 C CA . GLN A 1 96 ? -0.912 4.248 12.638 1.00 92.38 96 GLN A CA 1
ATOM 768 C C . GLN A 1 96 ? -0.790 4.130 11.116 1.00 92.38 96 GLN A C 1
ATOM 770 O O . GLN A 1 96 ? -0.005 4.840 10.492 1.00 92.38 96 GLN A O 1
ATOM 775 N N . PHE A 1 97 ? -1.606 3.271 10.499 1.00 94.31 97 PHE A N 1
ATOM 776 C CA . PHE A 1 97 ? -1.613 3.128 9.049 1.00 94.31 97 PHE A CA 1
ATOM 777 C C . PHE A 1 97 ? -2.084 4.410 8.352 1.00 94.31 97 PHE A C 1
ATOM 779 O O . PHE A 1 97 ? -1.508 4.794 7.340 1.00 94.31 97 PHE A O 1
ATOM 786 N N . LYS A 1 98 ? -3.089 5.106 8.900 1.00 94.44 98 LYS A N 1
ATOM 787 C CA . LYS A 1 98 ? -3.557 6.398 8.380 1.00 94.44 98 LYS A CA 1
ATOM 788 C C . LYS A 1 98 ? -2.455 7.461 8.423 1.00 94.44 98 LYS A C 1
ATOM 790 O O . LYS A 1 98 ? -2.272 8.173 7.443 1.00 94.44 98 LYS A O 1
ATOM 795 N N . GLU A 1 99 ? -1.728 7.570 9.533 1.00 93.88 99 GLU A N 1
ATOM 796 C CA . GLU A 1 99 ? -0.605 8.507 9.680 1.00 93.88 99 GLU A CA 1
ATOM 797 C C . GLU A 1 99 ? 0.510 8.212 8.673 1.00 93.88 99 GLU A C 1
ATOM 799 O O . GLU A 1 99 ? 0.971 9.118 7.977 1.00 93.88 99 GLU A O 1
ATOM 804 N N . TYR A 1 100 ? 0.879 6.935 8.533 1.00 93.75 100 TYR A N 1
ATOM 805 C CA . TYR A 1 100 ? 1.806 6.482 7.499 1.00 93.75 100 TYR A CA 1
ATOM 806 C C . TYR A 1 100 ? 1.311 6.857 6.092 1.00 93.75 100 TYR A C 1
ATOM 808 O O . TYR A 1 100 ? 2.055 7.448 5.313 1.00 93.75 100 TYR A O 1
ATOM 816 N N . PHE A 1 101 ? 0.043 6.582 5.778 1.00 93.81 101 PHE A N 1
ATOM 817 C CA . PHE A 1 101 ? -0.534 6.868 4.466 1.00 93.81 101 PHE A CA 1
ATOM 818 C C . PHE A 1 101 ? -0.535 8.371 4.151 1.00 93.81 101 PHE A C 1
ATOM 820 O O . PHE A 1 101 ? -0.215 8.758 3.032 1.00 93.81 101 PHE A O 1
ATOM 827 N N . LEU A 1 102 ? -0.829 9.228 5.134 1.00 93.56 102 LEU A N 1
ATOM 828 C CA . LEU A 1 102 ? -0.766 10.687 4.981 1.00 93.56 102 LEU A CA 1
ATOM 829 C C . LEU A 1 102 ? 0.659 11.187 4.713 1.00 93.56 102 LEU A C 1
ATOM 831 O O . LEU A 1 102 ? 0.839 12.069 3.871 1.00 93.56 102 LEU A O 1
ATOM 835 N N . LYS A 1 103 ? 1.666 10.630 5.402 1.00 91.88 103 LYS A N 1
ATOM 836 C CA . LYS A 1 103 ? 3.082 10.940 5.137 1.00 91.88 103 LYS A CA 1
ATOM 837 C C . LYS A 1 103 ? 3.422 10.613 3.683 1.00 91.88 103 LYS A C 1
ATOM 839 O O . LYS A 1 103 ? 3.911 11.479 2.968 1.00 91.88 103 LYS A O 1
ATOM 844 N N . GLU A 1 104 ? 3.088 9.409 3.225 1.00 90.62 104 GLU A N 1
ATOM 845 C CA . GLU A 1 104 ? 3.362 8.982 1.848 1.00 90.62 104 GLU A CA 1
ATOM 846 C C . GLU A 1 104 ? 2.599 9.812 0.811 1.00 90.62 104 GLU A C 1
ATOM 848 O O . GLU A 1 104 ? 3.172 10.208 -0.199 1.00 90.62 104 GLU A O 1
ATOM 853 N N . MET A 1 105 ? 1.329 10.135 1.066 1.00 91.94 105 MET A N 1
ATOM 854 C CA . MET A 1 105 ? 0.524 10.982 0.184 1.00 91.94 105 MET A CA 1
ATOM 855 C C . MET A 1 105 ? 1.155 12.365 -0.005 1.00 91.94 105 MET A C 1
ATOM 857 O O . MET A 1 105 ? 1.178 12.880 -1.122 1.00 91.94 105 MET A O 1
ATOM 861 N N . LYS A 1 106 ? 1.710 12.947 1.066 1.00 91.69 106 LYS A N 1
ATOM 862 C CA . LYS A 1 106 ? 2.427 14.226 1.008 1.00 91.69 106 LYS A CA 1
ATOM 863 C C . LYS A 1 106 ? 3.694 14.137 0.153 1.00 91.69 106 LYS A C 1
ATOM 865 O O . LYS A 1 106 ? 3.953 15.053 -0.617 1.00 91.69 106 LYS A O 1
ATOM 870 N N . GLU A 1 107 ? 4.453 13.050 0.278 1.00 90.12 107 GLU A N 1
ATOM 871 C CA . GLU A 1 107 ? 5.662 12.806 -0.521 1.00 90.12 107 GLU A CA 1
ATOM 872 C C . GLU A 1 107 ? 5.340 12.546 -2.003 1.00 90.12 107 GLU A C 1
ATOM 874 O O . GLU A 1 107 ? 6.075 12.972 -2.890 1.00 90.12 107 GLU A O 1
ATOM 879 N N . ILE A 1 108 ? 4.221 11.873 -2.286 1.00 91.12 108 ILE A N 1
ATOM 880 C CA . ILE A 1 108 ? 3.737 11.617 -3.651 1.00 91.12 108 ILE A CA 1
ATOM 881 C C . ILE A 1 108 ? 3.144 12.892 -4.279 1.00 91.12 108 ILE A C 1
ATOM 883 O O . ILE A 1 108 ? 3.233 13.073 -5.493 1.00 91.12 108 ILE A O 1
ATOM 887 N N . GLY A 1 109 ? 2.543 13.770 -3.470 1.00 89.62 109 GLY A N 1
ATOM 888 C CA . GLY A 1 109 ? 1.900 15.005 -3.926 1.00 89.62 109 GLY A CA 1
ATOM 889 C C . GLY A 1 109 ? 0.587 14.779 -4.685 1.00 89.62 109 GLY A C 1
ATOM 890 O O . GLY A 1 109 ? 0.232 15.587 -5.539 1.00 89.62 109 GLY A O 1
ATOM 891 N N . ASP A 1 110 ? -0.118 13.675 -4.412 1.00 87.56 110 ASP A N 1
ATOM 892 C CA . ASP A 1 110 ? -1.352 13.300 -5.111 1.00 87.56 110 ASP A CA 1
ATOM 893 C C . ASP A 1 110 ? -2.579 13.377 -4.195 1.00 87.56 110 ASP A C 1
ATOM 895 O O . ASP A 1 110 ? -2.842 12.483 -3.392 1.00 87.56 110 ASP A O 1
ATOM 899 N N . GLU A 1 111 ? -3.359 14.442 -4.367 1.00 90.25 111 GLU A N 1
ATOM 900 C CA . GLU A 1 111 ? -4.587 14.713 -3.610 1.00 90.25 111 GLU A CA 1
ATOM 901 C C . GLU A 1 111 ? -5.716 13.707 -3.902 1.00 90.25 111 GLU A C 1
ATOM 903 O O . GLU A 1 111 ? -6.640 13.554 -3.105 1.00 90.25 111 GLU A O 1
ATOM 908 N N . SER A 1 112 ? -5.672 12.970 -5.022 1.00 89.69 112 SER A N 1
ATOM 909 C CA . SER A 1 112 ? -6.724 11.989 -5.340 1.00 89.69 112 SER A CA 1
ATOM 910 C C . SER A 1 112 ? -6.791 10.829 -4.339 1.00 89.69 112 SER A C 1
ATOM 912 O O . SER A 1 112 ? -7.840 10.187 -4.225 1.00 89.69 112 SER A O 1
ATOM 914 N N . LEU A 1 113 ? -5.704 10.622 -3.586 1.00 93.12 113 LEU A N 1
ATOM 915 C CA . LEU A 1 113 ? -5.555 9.630 -2.521 1.00 93.12 113 LEU A CA 1
ATOM 916 C C . LEU A 1 113 ? -6.338 9.975 -1.234 1.00 93.12 113 LEU A C 1
ATOM 918 O O . LEU A 1 113 ? -6.409 9.171 -0.300 1.00 93.12 113 LEU A O 1
ATOM 922 N N . ASP A 1 114 ? -6.982 11.146 -1.169 1.00 93.44 114 ASP A N 1
ATOM 923 C CA . ASP A 1 114 ? -7.853 11.522 -0.047 1.00 93.44 114 ASP A CA 1
ATOM 924 C C . ASP A 1 114 ? -9.040 10.560 0.132 1.00 93.44 114 ASP A C 1
ATOM 926 O O . ASP A 1 114 ? -9.595 10.420 1.227 1.00 93.44 114 ASP A O 1
ATOM 930 N N . ARG A 1 115 ? -9.451 9.859 -0.931 1.00 94.44 115 ARG A N 1
ATOM 931 C CA . ARG A 1 115 ? -10.571 8.904 -0.881 1.00 94.44 115 ARG A CA 1
ATOM 932 C C . ARG A 1 115 ? -10.273 7.743 0.066 1.00 94.44 115 ARG A C 1
ATOM 934 O O . ARG A 1 115 ? -11.150 7.337 0.834 1.00 94.44 115 ARG A O 1
ATOM 941 N N . GLU A 1 116 ? -9.045 7.243 0.040 1.00 95.62 116 GLU A N 1
ATOM 942 C CA . GLU A 1 116 ? -8.542 6.183 0.906 1.00 95.62 116 GLU A CA 1
ATOM 943 C C . GLU A 1 116 ? -8.531 6.648 2.368 1.00 95.62 116 GLU A C 1
ATOM 945 O O . GLU A 1 116 ? -9.009 5.928 3.250 1.00 95.62 116 GLU A O 1
ATOM 950 N N . ILE A 1 117 ? -8.103 7.890 2.626 1.00 94.31 117 ILE A N 1
ATOM 951 C CA . ILE A 1 117 ? -8.129 8.515 3.959 1.00 94.31 117 ILE A CA 1
ATOM 952 C C . ILE A 1 117 ? -9.555 8.622 4.504 1.00 94.31 117 ILE A C 1
ATOM 954 O O . ILE A 1 117 ? -9.825 8.210 5.638 1.00 94.31 117 ILE A O 1
ATOM 958 N N . VAL A 1 118 ? -10.491 9.114 3.688 1.00 94.75 118 VAL A N 1
ATOM 959 C CA . VAL A 1 118 ? -11.912 9.213 4.056 1.00 94.75 118 VAL A CA 1
ATOM 960 C C . VAL A 1 118 ? -12.480 7.843 4.427 1.00 94.75 118 VAL A C 1
ATOM 962 O O . VAL A 1 118 ? -13.310 7.725 5.330 1.00 94.75 118 VAL A O 1
ATOM 965 N N . MET A 1 119 ? -12.045 6.792 3.741 1.00 92.38 119 MET A N 1
ATOM 966 C CA . MET A 1 119 ? -12.483 5.429 4.004 1.00 92.38 119 MET A CA 1
ATOM 967 C C . MET A 1 119 ? -11.919 4.891 5.334 1.00 92.38 119 MET A C 1
ATOM 969 O O . MET A 1 119 ? -12.683 4.352 6.138 1.00 92.38 119 MET A O 1
ATOM 973 N N . LEU A 1 120 ? -10.640 5.142 5.642 1.00 92.06 120 LEU A N 1
ATOM 974 C CA . LEU A 1 120 ? -10.055 4.820 6.955 1.00 92.06 120 LEU A CA 1
ATOM 975 C C . LEU A 1 120 ? -10.788 5.539 8.103 1.00 92.06 120 LEU A C 1
ATOM 977 O O . LEU A 1 120 ? -11.046 4.945 9.152 1.00 92.06 120 LEU A O 1
ATOM 981 N N . ASP A 1 121 ? -11.204 6.790 7.895 1.00 92.62 121 ASP A N 1
ATOM 982 C CA . ASP A 1 121 ? -12.016 7.527 8.870 1.00 92.62 121 ASP A CA 1
ATOM 983 C C . ASP A 1 121 ? -13.406 6.923 9.073 1.00 92.62 121 ASP A C 1
ATOM 985 O O . ASP A 1 121 ? -13.918 6.889 10.198 1.00 92.62 121 ASP A O 1
ATOM 989 N N . LYS A 1 122 ? -14.028 6.415 8.003 1.00 90.06 122 LYS A N 1
ATOM 990 C CA . LYS A 1 122 ? -15.304 5.695 8.108 1.00 90.06 122 LYS A CA 1
ATOM 991 C C . LYS A 1 122 ? -15.157 4.435 8.951 1.00 90.06 122 LYS A C 1
ATOM 993 O O . LYS A 1 122 ? -16.021 4.194 9.792 1.00 90.06 122 LYS A O 1
ATOM 998 N N . PHE A 1 123 ? -14.067 3.685 8.794 1.00 86.81 123 PHE A N 1
ATOM 999 C CA . PHE A 1 123 ? -13.787 2.537 9.653 1.00 86.81 123 PHE A CA 1
ATOM 1000 C C . PHE A 1 123 ? -13.660 2.940 11.122 1.00 86.81 123 PHE A C 1
ATOM 1002 O O . PHE A 1 123 ? -14.389 2.412 11.960 1.00 86.81 123 PHE A O 1
ATOM 1009 N N . LEU A 1 124 ? -12.832 3.937 11.444 1.00 87.69 124 LEU A N 1
ATOM 1010 C CA . LEU A 1 124 ? -12.678 4.408 12.827 1.00 87.69 124 LEU A CA 1
ATOM 1011 C C . LEU A 1 124 ? -14.015 4.821 13.467 1.00 87.69 124 LEU A C 1
ATOM 1013 O O . LEU A 1 124 ? -14.251 4.534 14.642 1.00 87.69 124 LEU A O 1
ATOM 1017 N N . LYS A 1 125 ? -14.912 5.454 12.698 1.00 86.38 125 LYS A N 1
ATOM 1018 C CA . LYS A 1 125 ? -16.251 5.851 13.165 1.00 86.38 125 LYS A CA 1
ATOM 1019 C C . LYS A 1 125 ? -17.195 4.662 13.337 1.00 86.38 125 LYS A C 1
ATOM 1021 O O . LYS A 1 125 ? -17.796 4.522 14.402 1.00 86.38 125 LYS A O 1
ATOM 1026 N N . ALA A 1 126 ? -17.322 3.806 12.324 1.00 78.44 126 ALA A N 1
ATOM 1027 C CA . ALA A 1 126 ? -18.226 2.653 12.346 1.00 78.44 126 ALA A CA 1
ATOM 1028 C C . ALA A 1 126 ? -17.891 1.693 13.498 1.00 78.44 126 ALA A C 1
ATOM 1030 O O . ALA A 1 126 ? -18.777 1.200 14.197 1.00 78.44 126 ALA A O 1
ATOM 1031 N N . PHE A 1 127 ? -16.600 1.500 13.764 1.00 72.94 127 PHE A N 1
ATOM 1032 C CA . PHE A 1 127 ? -16.123 0.633 14.839 1.00 72.94 127 PHE A CA 1
ATOM 1033 C C . PHE A 1 127 ? -16.158 1.283 16.229 1.00 72.94 127 PHE A C 1
ATOM 1035 O O . PHE A 1 127 ? -15.981 0.602 17.236 1.00 72.94 127 PHE A O 1
ATOM 1042 N N . SER A 1 128 ? -16.429 2.587 16.322 1.00 62.28 128 SER A N 1
ATOM 1043 C CA . SER A 1 128 ? -16.761 3.238 17.595 1.00 62.28 128 SER A CA 1
ATOM 1044 C C . SER A 1 128 ? -18.204 2.937 18.028 1.00 62.28 128 SER A C 1
ATOM 1046 O O . SER A 1 128 ? -18.477 2.770 19.212 1.00 62.28 128 SER A O 1
ATOM 1048 N N . GLN A 1 129 ? -19.129 2.800 17.069 1.00 56.44 129 GLN A N 1
ATOM 1049 C CA . GLN A 1 129 ? -20.564 2.630 17.344 1.00 56.44 129 GLN A CA 1
ATOM 1050 C C . GLN A 1 129 ? -20.964 1.182 17.678 1.00 56.44 129 GLN A C 1
ATOM 1052 O O . GLN A 1 129 ? -21.901 0.964 18.444 1.00 56.44 129 GLN A O 1
ATOM 1057 N N . LYS A 1 130 ? -20.246 0.179 17.152 1.00 53.41 130 LYS A N 1
ATOM 1058 C CA . LYS A 1 130 ? -20.586 -1.247 17.343 1.00 53.41 130 LYS A CA 1
ATOM 1059 C C . LYS A 1 130 ? -20.406 -1.746 18.792 1.00 53.41 130 LYS A C 1
ATOM 1061 O O . LYS A 1 130 ? -21.068 -2.702 19.174 1.00 53.41 130 LYS A O 1
ATOM 1066 N N . ASN A 1 131 ? -19.613 -1.052 19.617 1.00 48.25 131 ASN A N 1
ATOM 1067 C CA . ASN A 1 131 ? -19.437 -1.355 21.048 1.00 48.25 131 ASN A CA 1
ATOM 1068 C C . ASN A 1 131 ? -20.618 -0.914 21.937 1.00 48.25 131 ASN A C 1
ATOM 1070 O O . ASN A 1 131 ? -20.593 -1.156 23.140 1.00 48.25 131 ASN A O 1
ATOM 1074 N N . PHE A 1 132 ? -21.646 -0.259 21.382 1.00 42.94 132 PHE A N 1
ATOM 1075 C CA . PHE A 1 132 ? -22.810 0.177 22.163 1.00 42.94 132 PHE A CA 1
ATOM 1076 C C . PHE A 1 132 ? -23.914 -0.892 22.261 1.00 42.94 132 PHE A C 1
ATOM 1078 O O . PHE A 1 132 ? -24.699 -0.877 23.203 1.00 42.94 132 PHE A O 1
ATOM 1085 N N . PHE A 1 133 ? -23.967 -1.849 21.326 1.00 46.25 133 PHE A N 1
ATOM 1086 C CA . PHE A 1 133 ? -25.047 -2.846 21.255 1.00 46.25 133 PHE A CA 1
ATOM 1087 C C . PHE A 1 133 ? -24.700 -4.216 21.856 1.00 46.25 133 PHE A C 1
ATOM 1089 O O . PHE A 1 133 ? -25.548 -5.097 21.858 1.00 46.25 133 PHE A O 1
ATOM 1096 N N . SER A 1 134 ? -23.486 -4.410 22.378 1.00 45.41 134 SER A N 1
ATOM 1097 C CA . SER A 1 134 ? -23.055 -5.678 22.990 1.00 45.41 134 SER A CA 1
ATOM 1098 C C . SER A 1 134 ? -23.152 -5.708 24.524 1.00 45.41 134 SER A C 1
ATOM 1100 O O . SER A 1 134 ? -22.658 -6.649 25.132 1.00 45.41 134 SER A O 1
ATOM 1102 N N . ASN A 1 135 ? -23.758 -4.690 25.148 1.00 39.44 135 ASN A N 1
ATOM 1103 C CA . ASN A 1 135 ? -23.921 -4.578 26.607 1.00 39.44 135 ASN A CA 1
ATOM 1104 C C . ASN A 1 135 ? -25.393 -4.622 27.070 1.00 39.44 135 ASN A C 1
ATOM 1106 O O . ASN A 1 135 ? -25.710 -4.098 28.137 1.00 39.44 135 ASN A O 1
ATOM 1110 N N . PHE A 1 136 ? -26.283 -5.238 26.287 1.00 40.53 136 PHE A N 1
ATOM 1111 C CA . PHE A 1 136 ? -27.663 -5.526 26.688 1.00 40.53 136 PHE A CA 1
ATOM 1112 C C . PHE A 1 136 ? -27.987 -7.002 26.491 1.00 40.53 136 PHE A C 1
ATOM 1114 O O . PHE A 1 136 ? -27.636 -7.531 25.413 1.00 40.53 136 PHE A O 1
#

pLDDT: mean 78.24, std 16.12, range [32.62, 95.62]

Secondary structure (DSSP, 8-state):
---------------GGG-SS--EEEEEEEE-TT--EEEEEEEE-HHHHHH---TT---SSHHHHHHHHHHHHHHHHHHHHT-SS--HHHHHHHHHHHHHHHHHHHHHT-GGGHHHHHHHHHHHHHHHHGGGSS--

Organism: Anaeramoeba ignava (NCBI:txid1746090)